Protein AF-A0A7V6TK13-F1 (afdb_monomer_lite)

Secondary structure (DSSP, 8-state):
--------PPPHHHHHHHHHHHHHHHHHHHHHHHHHHHHHHHHHHHHHHHHHHHHHHHHHHTT---EEE-PPTTPBTT---SS--GGGGT-SB----SSTTS-EEEEEETTEEEEEE--

Sequence (119 aa):
MTTLTNQDGFTLTELLVVVAIIGILAALAVPLYSGVQDQAKETAFDAQVRELHQAAQLHLTSGGKDAVWAPTPGEKAGTPTAAHETWMNWLERWPENPLENGEFVVEIEDGNIEVMPGR

Structure (mmCIF, N/CA/C/O backbone):
data_AF-A0A7V6TK13-F1
#
_entry.id   AF-A0A7V6TK13-F1
#
loop_
_atom_site.group_PDB
_atom_site.id
_atom_site.type_symbol
_atom_site.label_atom_id
_atom_site.label_alt_id
_atom_site.label_comp_id
_atom_site.label_asym_id
_atom_site.label_entity_id
_atom_site.label_seq_id
_atom_site.pdbx_PDB_ins_code
_atom_site.Cartn_x
_atom_site.Cartn_y
_atom_site.Cartn_z
_atom_site.occupancy
_atom_site.B_iso_or_equiv
_atom_site.auth_seq_id
_atom_site.auth_comp_id
_atom_site.auth_asym_id
_atom_site.auth_atom_id
_atom_site.pdbx_PDB_model_num
ATOM 1 N N . MET A 1 1 ? -6.353 5.662 68.639 1.00 52.62 1 MET A N 1
ATOM 2 C CA . MET A 1 1 ? -6.479 6.438 67.389 1.00 52.62 1 MET A CA 1
ATOM 3 C C . MET A 1 1 ? -6.969 5.467 66.325 1.00 52.62 1 MET A C 1
ATOM 5 O O . MET A 1 1 ? -6.163 4.715 65.801 1.00 52.62 1 MET A O 1
ATOM 9 N N . THR A 1 2 ? -8.281 5.354 66.122 1.00 50.31 2 THR A N 1
ATOM 10 C CA . THR A 1 2 ? -8.857 4.306 65.262 1.00 50.31 2 THR A CA 1
ATOM 11 C C . THR A 1 2 ? -9.155 4.915 63.900 1.00 50.31 2 THR A C 1
ATOM 13 O O . THR A 1 2 ? -9.998 5.799 63.785 1.00 50.31 2 THR A O 1
ATOM 16 N N . THR A 1 3 ? -8.402 4.506 62.887 1.00 61.69 3 THR A N 1
ATOM 17 C CA . THR A 1 3 ? -8.568 4.946 61.501 1.00 61.69 3 THR A CA 1
ATOM 18 C C . THR A 1 3 ? -9.838 4.317 60.928 1.00 61.69 3 THR A C 1
ATOM 20 O O . THR A 1 3 ? -9.913 3.097 60.800 1.00 61.69 3 THR A O 1
ATOM 23 N N . LEU A 1 4 ? -10.848 5.133 60.619 1.00 66.69 4 LEU A N 1
ATOM 24 C CA . LEU A 1 4 ? -12.051 4.693 59.911 1.00 66.69 4 LEU A CA 1
ATOM 25 C C . LEU A 1 4 ? -11.688 4.466 58.440 1.00 66.69 4 LEU A C 1
ATOM 27 O O . LEU A 1 4 ? -11.602 5.410 57.660 1.00 66.69 4 LEU A O 1
ATOM 31 N N . THR A 1 5 ? -11.419 3.218 58.071 1.00 66.56 5 THR A N 1
ATOM 32 C CA . THR A 1 5 ? -11.206 2.835 56.674 1.00 66.56 5 THR A CA 1
ATOM 33 C C . THR A 1 5 ? -12.572 2.676 56.009 1.00 66.56 5 THR A C 1
ATOM 35 O O . THR A 1 5 ? -13.269 1.692 56.253 1.00 66.56 5 THR A O 1
ATOM 38 N N . ASN A 1 6 ? -12.973 3.664 55.207 1.00 68.81 6 ASN A N 1
ATOM 39 C CA . ASN A 1 6 ? -14.180 3.591 54.389 1.00 68.81 6 ASN A CA 1
ATOM 40 C C . ASN A 1 6 ? -13.928 2.586 53.256 1.00 68.81 6 ASN A C 1
ATOM 42 O O . ASN A 1 6 ? -13.093 2.829 52.387 1.00 68.81 6 ASN A O 1
ATOM 46 N N . GLN A 1 7 ? -14.575 1.425 53.315 1.00 68.81 7 GLN A N 1
ATOM 47 C CA . GLN A 1 7 ? -14.503 0.417 52.260 1.00 68.81 7 GLN A CA 1
ATOM 48 C C . GLN A 1 7 ? -15.766 0.536 51.412 1.00 68.81 7 GLN A C 1
ATOM 50 O O . GLN A 1 7 ? -16.755 -0.150 51.662 1.00 68.81 7 GLN A O 1
ATOM 55 N N . ASP A 1 8 ? -15.734 1.444 50.439 1.00 74.06 8 ASP A N 1
ATOM 56 C CA . ASP A 1 8 ? -16.791 1.573 49.440 1.00 74.06 8 ASP A CA 1
ATOM 57 C C . ASP A 1 8 ? -16.638 0.425 48.427 1.00 74.06 8 ASP A C 1
ATOM 59 O O . ASP A 1 8 ? -15.683 0.369 47.650 1.00 74.06 8 ASP A O 1
ATOM 63 N N . GLY A 1 9 ? -17.542 -0.553 48.502 1.00 75.69 9 GLY A N 1
ATOM 64 C CA . GLY A 1 9 ? -17.604 -1.688 47.582 1.00 75.69 9 GLY A CA 1
ATOM 65 C C . GLY A 1 9 ? -18.432 -1.356 46.340 1.00 75.69 9 GLY A C 1
ATOM 66 O O . GLY A 1 9 ? -19.507 -0.773 46.445 1.00 75.69 9 GLY A O 1
ATOM 67 N N . PHE A 1 10 ? -17.940 -1.760 45.168 1.00 79.75 10 PHE A N 1
ATOM 68 C CA . PHE A 1 10 ? -18.626 -1.596 43.883 1.00 79.75 10 PHE A CA 1
ATOM 69 C C . PHE A 1 10 ? -19.958 -2.367 43.864 1.00 79.75 10 PHE A C 1
ATOM 71 O O . PHE A 1 10 ? -20.001 -3.530 44.280 1.00 79.75 10 PHE A O 1
ATOM 78 N N . THR A 1 11 ? -21.044 -1.766 43.367 1.00 90.38 11 THR A N 1
ATOM 79 C CA . THR A 1 11 ? -22.332 -2.471 43.266 1.00 90.38 11 THR A CA 1
ATOM 80 C C . THR A 1 11 ? -22.388 -3.363 42.021 1.00 90.38 11 THR A C 1
ATOM 82 O O . THR A 1 11 ? -21.831 -3.044 40.969 1.00 90.38 11 THR A O 1
ATOM 85 N N . LEU A 1 12 ? -23.105 -4.491 42.104 1.00 90.00 12 LEU A N 1
ATOM 86 C CA . LEU A 1 12 ? -23.343 -5.363 40.941 1.00 90.00 12 LEU A CA 1
ATOM 87 C C . LEU A 1 12 ? -24.084 -4.628 39.814 1.00 90.00 12 LEU A C 1
ATOM 89 O O . LEU A 1 12 ? -23.841 -4.881 38.637 1.00 90.00 12 LEU A O 1
ATOM 93 N N . THR A 1 13 ? -24.970 -3.701 40.175 1.00 91.94 13 THR A N 1
ATOM 94 C CA . THR A 1 13 ? -25.716 -2.855 39.239 1.00 91.94 13 THR A CA 1
ATOM 95 C C . THR A 1 13 ? -24.821 -1.888 38.473 1.00 91.94 13 THR A C 1
ATOM 97 O O . THR A 1 13 ? -25.035 -1.702 37.277 1.00 91.94 13 THR A O 1
ATOM 100 N N . GLU A 1 14 ? -23.795 -1.320 39.111 1.00 90.25 14 GLU A N 1
ATOM 101 C CA . GLU A 1 14 ? -22.804 -0.492 38.412 1.00 90.25 14 GLU A CA 1
ATOM 102 C C . GLU A 1 14 ? -22.012 -1.310 37.405 1.00 90.25 14 GLU A C 1
ATOM 104 O O . GLU A 1 14 ? -21.848 -0.890 36.262 1.00 90.25 14 GLU A O 1
ATOM 109 N N . LEU A 1 15 ? -21.587 -2.514 37.786 1.00 91.44 15 LEU A N 1
ATOM 110 C CA . LEU A 1 15 ? -20.844 -3.377 36.875 1.00 91.44 15 LEU A CA 1
ATOM 111 C C . LEU A 1 15 ? -21.723 -3.832 35.694 1.00 91.44 15 LEU A C 1
ATOM 113 O O . LEU A 1 15 ? -21.258 -3.843 34.555 1.00 91.44 15 LEU A O 1
ATOM 117 N N . LEU A 1 16 ? -23.010 -4.109 35.935 1.00 93.12 16 LEU A N 1
ATOM 118 C CA . LEU A 1 16 ? -23.980 -4.490 34.903 1.00 93.12 16 LEU A CA 1
ATOM 119 C C . LEU A 1 16 ? -24.218 -3.374 33.876 1.00 93.12 16 LEU A C 1
ATOM 121 O O . LEU A 1 16 ? -24.212 -3.635 32.673 1.00 93.12 16 LEU A O 1
ATOM 125 N N . VAL A 1 17 ? -24.398 -2.130 34.328 1.00 94.19 17 VAL A N 1
ATOM 126 C CA . VAL A 1 17 ? -24.563 -0.979 33.425 1.00 94.19 17 VAL A CA 1
ATOM 127 C C . VAL A 1 17 ? -23.305 -0.754 32.587 1.00 94.19 17 VAL A C 1
ATOM 129 O O . VAL A 1 17 ? -23.410 -0.506 31.387 1.00 94.19 17 VAL A O 1
ATOM 132 N N . VAL A 1 18 ? -22.116 -0.896 33.177 1.00 94.81 18 VAL A N 1
ATOM 133 C CA . VAL A 1 18 ? -20.848 -0.710 32.459 1.00 94.81 18 VAL A CA 1
ATOM 134 C C . VAL A 1 18 ? -20.689 -1.731 31.332 1.00 94.81 18 VAL A C 1
ATOM 136 O O . VAL A 1 18 ? -20.416 -1.340 30.197 1.00 94.81 18 VAL A O 1
ATOM 139 N N . VAL A 1 19 ? -20.911 -3.024 31.594 1.00 94.81 19 VAL A N 1
ATOM 140 C CA . VAL A 1 19 ? -20.788 -4.049 30.539 1.00 94.81 19 VAL A CA 1
ATOM 141 C C . VAL A 1 19 ? -21.876 -3.915 29.474 1.00 94.81 19 VAL A C 1
ATOM 143 O O . VAL A 1 19 ? -21.605 -4.175 28.303 1.00 94.81 19 VAL A O 1
ATOM 146 N N . ALA A 1 20 ? -23.074 -3.446 29.842 1.00 95.31 20 ALA A N 1
ATOM 147 C CA . ALA A 1 20 ? -24.132 -3.145 28.882 1.00 95.31 20 ALA A CA 1
ATOM 148 C C . ALA A 1 20 ? -23.729 -2.000 27.934 1.00 95.31 20 ALA A C 1
ATOM 150 O O . ALA A 1 20 ? -23.885 -2.128 26.720 1.00 95.31 20 ALA A O 1
ATOM 151 N N . ILE A 1 21 ? -23.150 -0.914 28.460 1.00 96.00 21 ILE A N 1
ATOM 152 C CA . ILE A 1 21 ? -22.663 0.212 27.645 1.00 96.00 21 ILE A CA 1
ATOM 153 C C . ILE A 1 21 ? -21.488 -0.225 26.757 1.00 96.00 21 ILE A C 1
ATOM 155 O O . ILE A 1 21 ? -21.498 0.062 25.561 1.00 96.00 21 ILE A O 1
ATOM 159 N N . ILE A 1 22 ? -20.507 -0.961 27.297 1.00 95.25 22 ILE A N 1
ATOM 160 C CA . ILE A 1 22 ? -19.369 -1.484 26.517 1.00 95.25 22 ILE A CA 1
ATOM 161 C C . ILE A 1 22 ? -19.860 -2.403 25.390 1.00 95.25 22 ILE A C 1
ATOM 163 O O . ILE A 1 22 ? -19.361 -2.303 24.272 1.00 95.25 22 ILE A O 1
ATOM 167 N N . GLY A 1 23 ? -20.866 -3.248 25.644 1.00 94.69 23 GLY A N 1
ATOM 168 C CA . GLY A 1 23 ? -21.466 -4.116 24.628 1.00 94.69 23 GLY A CA 1
ATOM 169 C C . GLY A 1 23 ? -22.087 -3.341 23.461 1.00 94.69 23 GLY A C 1
ATOM 170 O O . GLY A 1 23 ? -21.864 -3.697 22.304 1.00 94.69 23 GLY A O 1
ATOM 171 N N . ILE A 1 24 ? -22.804 -2.247 23.744 1.00 94.38 24 ILE A N 1
ATOM 172 C CA . ILE A 1 24 ? -23.391 -1.376 22.709 1.00 94.38 24 ILE A CA 1
ATOM 173 C C . ILE A 1 24 ? -22.292 -0.675 21.901 1.00 94.38 24 ILE A C 1
ATOM 175 O O . ILE A 1 24 ? -22.348 -0.659 20.671 1.00 94.38 24 ILE A O 1
ATOM 179 N N . LEU A 1 25 ? -21.275 -0.124 22.572 1.00 94.19 25 LEU A N 1
ATOM 180 C CA . LEU A 1 25 ? -20.155 0.542 21.900 1.00 94.19 25 LEU A CA 1
ATOM 181 C C . LEU A 1 25 ? -19.370 -0.431 21.010 1.00 94.19 25 LEU A C 1
ATOM 183 O O . LEU A 1 25 ? -19.059 -0.098 19.868 1.00 94.19 25 LEU A O 1
ATOM 187 N N . ALA A 1 26 ? -19.101 -1.645 21.496 1.00 90.31 26 ALA A N 1
ATOM 188 C CA . ALA A 1 26 ? -18.404 -2.676 20.734 1.00 90.31 26 ALA A CA 1
ATOM 189 C C . ALA A 1 26 ? -19.185 -3.096 19.478 1.00 90.31 26 ALA A C 1
ATOM 191 O O . ALA A 1 26 ? -18.588 -3.249 18.414 1.00 90.31 26 ALA A O 1
ATOM 192 N N . ALA A 1 27 ? -20.514 -3.220 19.571 1.00 89.50 27 ALA A N 1
ATOM 193 C CA . ALA A 1 27 ? -21.362 -3.589 18.436 1.00 89.50 27 ALA A CA 1
AT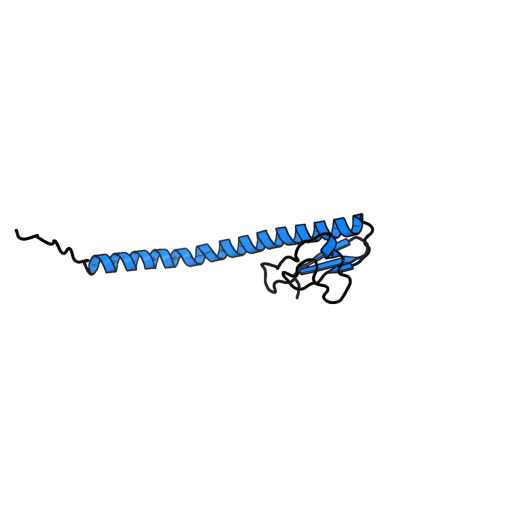OM 194 C C . ALA A 1 27 ? -21.327 -2.556 17.291 1.00 89.50 27 ALA A C 1
ATOM 196 O O . ALA A 1 27 ? -21.380 -2.936 16.124 1.00 89.50 27 ALA A O 1
ATOM 197 N N . LEU A 1 28 ? -21.207 -1.262 17.608 1.00 87.62 28 LEU A N 1
ATOM 198 C CA . LEU A 1 28 ? -21.120 -0.189 16.608 1.00 87.62 28 LEU A CA 1
ATOM 199 C C . LEU A 1 28 ? -19.694 0.033 16.081 1.00 87.62 28 LEU A C 1
ATOM 201 O O . LEU A 1 28 ? -19.521 0.464 14.942 1.00 87.62 28 LEU A O 1
ATOM 205 N N . ALA A 1 29 ? -18.673 -0.257 16.888 1.00 82.19 29 ALA A N 1
ATOM 206 C CA . ALA A 1 29 ? -17.277 -0.007 16.534 1.00 82.19 29 ALA A CA 1
ATOM 207 C C . ALA A 1 29 ? -16.759 -0.919 15.407 1.00 82.19 29 ALA A C 1
ATOM 209 O O . ALA A 1 29 ? -16.003 -0.464 14.551 1.00 82.19 29 ALA A O 1
ATOM 210 N N . VAL A 1 30 ? -17.175 -2.191 15.382 1.00 79.06 30 VAL A N 1
ATOM 211 C CA . VAL A 1 30 ? -16.701 -3.188 14.401 1.00 79.06 30 VAL A CA 1
ATOM 212 C C . VAL A 1 30 ? -16.990 -2.797 12.939 1.00 79.06 30 VAL A C 1
ATOM 214 O O . VAL A 1 30 ? -16.038 -2.745 12.158 1.00 79.06 30 VAL A O 1
ATOM 217 N N . PRO A 1 31 ? -18.238 -2.486 12.524 1.00 77.69 31 PRO A N 1
ATOM 218 C CA . PRO A 1 31 ? -18.519 -2.155 11.124 1.00 77.69 31 PRO A CA 1
ATOM 219 C C . PRO A 1 31 ? -17.827 -0.864 10.665 1.00 77.69 31 PRO A C 1
ATOM 221 O O . PRO A 1 31 ? -17.386 -0.788 9.520 1.00 77.69 31 PRO A O 1
ATOM 224 N N . LEU A 1 32 ? -17.659 0.119 11.557 1.00 78.19 32 LEU A N 1
ATOM 225 C CA . LEU A 1 32 ? -16.980 1.379 11.243 1.00 78.19 32 LEU A CA 1
ATOM 226 C C . LEU A 1 32 ? -15.504 1.174 10.867 1.00 78.19 32 LEU A C 1
ATOM 228 O O . LEU A 1 32 ? -14.981 1.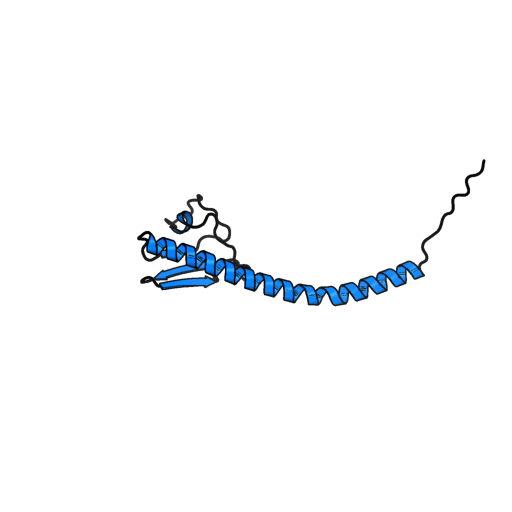885 10.013 1.00 78.19 32 LEU A O 1
ATOM 232 N N . TYR A 1 33 ? -14.832 0.206 11.491 1.00 78.88 33 TYR A N 1
ATOM 233 C CA . TYR A 1 33 ? -13.402 -0.017 11.283 1.00 78.88 33 TYR A CA 1
ATOM 234 C C . TYR A 1 33 ? -13.095 -0.669 9.927 1.00 78.88 33 TYR A C 1
ATOM 236 O O . TYR A 1 33 ? -12.087 -0.339 9.309 1.00 78.88 33 TYR A O 1
ATOM 244 N N . SER A 1 34 ? -13.982 -1.545 9.439 1.00 80.12 34 SER A N 1
ATOM 245 C CA . SER A 1 34 ? -13.786 -2.278 8.177 1.00 80.12 34 SER A CA 1
ATOM 246 C C . SER A 1 34 ? -13.672 -1.358 6.952 1.00 80.12 34 SER A C 1
ATOM 248 O O . SER A 1 34 ? -12.652 -1.371 6.272 1.00 80.12 34 SER A O 1
ATOM 250 N N . GLY A 1 35 ? -14.643 -0.465 6.733 1.00 82.56 35 GLY A N 1
ATOM 251 C CA . GLY A 1 35 ? -14.633 0.421 5.561 1.00 82.56 35 GLY A CA 1
ATOM 252 C C . GLY A 1 35 ? -13.477 1.428 5.544 1.00 82.56 35 GLY A C 1
ATOM 253 O O . GLY A 1 35 ? -12.971 1.775 4.481 1.00 82.56 35 GLY A O 1
ATOM 254 N N . VAL A 1 36 ? -13.013 1.879 6.716 1.00 86.56 36 VAL A N 1
ATOM 255 C CA . VAL A 1 36 ? -11.848 2.779 6.810 1.00 86.56 36 VAL A CA 1
ATOM 256 C C . VAL A 1 36 ? -10.558 2.045 6.449 1.00 86.56 36 VAL A C 1
ATOM 258 O O . VAL A 1 36 ? -9.695 2.619 5.786 1.00 86.56 36 VAL A O 1
ATOM 261 N N . GLN A 1 37 ? -10.421 0.783 6.864 1.00 87.12 37 GLN A N 1
ATOM 262 C CA . GLN A 1 37 ? -9.270 -0.037 6.495 1.00 87.12 37 GLN A CA 1
ATOM 263 C C . GLN A 1 37 ? -9.223 -0.299 4.992 1.00 87.12 37 GLN A C 1
ATOM 265 O O . GLN A 1 37 ? -8.158 -0.155 4.398 1.00 87.12 37 GLN A O 1
ATOM 270 N N . ASP A 1 38 ? -10.356 -0.635 4.380 1.00 88.25 38 ASP A N 1
ATOM 271 C CA . ASP A 1 38 ? -10.417 -0.908 2.942 1.00 88.25 38 ASP A CA 1
ATOM 272 C C . ASP A 1 38 ? -10.075 0.344 2.126 1.00 88.25 38 ASP A C 1
ATOM 274 O O . ASP A 1 38 ? -9.203 0.298 1.259 1.00 88.25 38 ASP A O 1
ATOM 278 N N . GLN A 1 39 ? -10.625 1.506 2.497 1.00 89.88 39 GLN A N 1
ATOM 279 C CA . GLN A 1 39 ? -10.279 2.768 1.838 1.00 89.88 39 GLN A CA 1
ATOM 280 C C . GLN A 1 39 ? -8.794 3.129 1.996 1.00 89.88 39 GLN A C 1
ATOM 282 O O . GLN A 1 39 ? -8.177 3.671 1.072 1.00 89.88 39 GLN A O 1
ATOM 287 N N . ALA A 1 40 ? -8.210 2.853 3.166 1.00 90.69 40 ALA A N 1
ATOM 288 C CA . ALA A 1 40 ? -6.792 3.082 3.413 1.00 90.69 40 ALA A CA 1
ATOM 289 C C . ALA A 1 40 ? -5.910 2.162 2.556 1.00 90.69 40 ALA A C 1
ATOM 291 O O . ALA A 1 40 ? -4.894 2.625 2.038 1.00 90.69 40 ALA A O 1
ATOM 292 N N . LYS A 1 41 ? -6.310 0.897 2.361 1.00 90.62 41 LYS A N 1
ATOM 293 C CA . LYS A 1 41 ? -5.620 -0.044 1.468 1.00 90.62 41 LYS A CA 1
ATOM 294 C C . LYS A 1 41 ? -5.674 0.418 0.016 1.00 90.62 41 LYS A C 1
ATOM 296 O O . LYS A 1 41 ? -4.628 0.477 -0.614 1.00 90.62 41 LYS A O 1
ATOM 301 N N . GLU A 1 42 ? -6.840 0.817 -0.489 1.00 90.94 42 GLU A N 1
ATOM 302 C CA . GLU A 1 42 ? -6.974 1.356 -1.854 1.00 90.94 42 GLU A CA 1
ATOM 303 C C . GLU A 1 42 ? -6.114 2.610 -2.059 1.00 90.94 42 GLU A C 1
ATOM 305 O O . GLU A 1 42 ? -5.378 2.723 -3.034 1.00 90.94 42 GLU A O 1
ATOM 310 N N . THR A 1 43 ? -6.137 3.533 -1.094 1.00 93.12 43 THR A N 1
ATOM 311 C CA . THR A 1 43 ? -5.325 4.759 -1.165 1.00 93.12 43 THR A CA 1
ATOM 312 C C . THR A 1 43 ? -3.828 4.440 -1.172 1.00 93.12 43 THR A C 1
ATOM 314 O O . THR A 1 43 ? -3.058 5.061 -1.906 1.00 93.12 43 THR A O 1
ATOM 317 N N . ALA A 1 44 ? -3.399 3.476 -0.353 1.00 92.62 44 ALA A N 1
ATOM 318 C CA . ALA A 1 44 ? -2.013 3.026 -0.315 1.00 92.62 44 ALA A CA 1
ATOM 319 C C . ALA A 1 44 ? -1.612 2.308 -1.613 1.00 92.62 44 ALA A C 1
ATOM 321 O O . ALA A 1 44 ? -0.512 2.545 -2.109 1.00 92.62 44 ALA A O 1
ATOM 322 N N . PHE A 1 45 ? -2.504 1.499 -2.189 1.00 91.69 45 PHE A N 1
ATOM 323 C CA . PHE A 1 45 ? -2.292 0.831 -3.471 1.00 91.69 45 PHE A CA 1
ATOM 324 C C . PHE A 1 45 ? -2.049 1.852 -4.584 1.00 91.69 45 PHE A C 1
ATOM 326 O O . PHE A 1 45 ? -1.020 1.808 -5.254 1.00 91.69 45 PHE A O 1
ATOM 333 N N . ASP A 1 46 ? -2.937 2.838 -4.715 1.00 91.88 46 ASP A N 1
ATOM 334 C CA . ASP A 1 46 ? -2.819 3.894 -5.721 1.00 91.88 46 ASP A CA 1
ATOM 335 C C . ASP A 1 46 ? -1.531 4.710 -5.567 1.00 91.88 46 ASP A C 1
ATOM 337 O O . ASP A 1 46 ? -0.936 5.141 -6.559 1.00 91.88 46 ASP A O 1
ATOM 341 N N . ALA A 1 47 ? -1.095 4.956 -4.330 1.00 93.75 47 ALA A N 1
ATOM 342 C CA . ALA A 1 47 ? 0.153 5.659 -4.061 1.00 93.75 47 ALA A CA 1
ATOM 343 C C . ALA A 1 47 ? 1.370 4.842 -4.520 1.00 93.75 47 ALA A C 1
ATOM 345 O O . ALA A 1 47 ? 2.244 5.381 -5.199 1.00 93.75 47 ALA A O 1
ATOM 346 N N . GLN A 1 48 ? 1.395 3.544 -4.210 1.00 93.12 48 GLN A N 1
ATOM 347 C CA . GLN A 1 48 ? 2.483 2.640 -4.589 1.00 93.12 48 GLN A CA 1
ATOM 348 C C . GLN A 1 48 ? 2.543 2.413 -6.105 1.00 93.12 48 GLN A C 1
ATOM 350 O O . GLN A 1 48 ? 3.626 2.443 -6.683 1.00 93.12 48 GLN A O 1
ATOM 355 N N . VAL A 1 49 ? 1.398 2.279 -6.783 1.00 92.25 49 VAL A N 1
ATOM 356 C CA . VAL A 1 49 ? 1.345 2.185 -8.253 1.00 92.25 49 VAL A 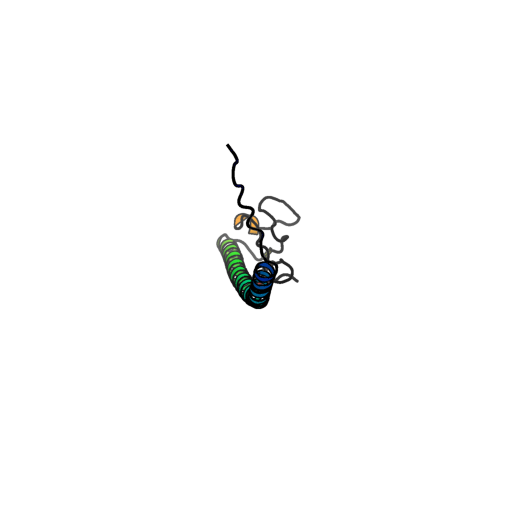CA 1
ATOM 357 C C . VAL A 1 49 ? 1.976 3.417 -8.904 1.00 92.25 49 VAL A C 1
ATOM 359 O O . VAL A 1 49 ? 2.761 3.298 -9.845 1.00 92.25 49 VAL A O 1
ATOM 362 N N . ARG A 1 50 ? 1.679 4.618 -8.389 1.00 93.31 50 ARG A N 1
ATOM 363 C CA . ARG A 1 50 ? 2.278 5.868 -8.888 1.00 93.31 50 ARG A CA 1
ATOM 364 C C . ARG A 1 50 ? 3.780 5.926 -8.633 1.00 93.31 50 ARG A C 1
ATOM 366 O O . ARG A 1 50 ? 4.505 6.408 -9.498 1.00 93.31 50 ARG A O 1
ATOM 373 N N . GLU A 1 51 ? 4.239 5.457 -7.477 1.00 93.44 51 GLU A N 1
ATOM 374 C CA . GLU A 1 51 ? 5.663 5.374 -7.137 1.00 93.44 51 GLU A CA 1
ATOM 375 C C . GLU A 1 51 ? 6.412 4.441 -8.101 1.00 93.44 51 GLU A C 1
ATOM 377 O O . GLU A 1 51 ? 7.405 4.846 -8.709 1.00 93.44 51 GLU A O 1
ATOM 382 N N . LEU A 1 52 ? 5.880 3.237 -8.332 1.00 92.00 52 LEU A N 1
ATOM 383 C CA . LEU A 1 52 ? 6.433 2.267 -9.281 1.00 92.00 52 LEU A CA 1
ATOM 384 C C . LEU A 1 52 ? 6.471 2.821 -10.709 1.00 92.00 52 LEU A C 1
ATOM 386 O O . LEU A 1 52 ? 7.490 2.716 -11.393 1.00 92.00 52 LEU A O 1
ATOM 390 N N . HIS A 1 53 ? 5.397 3.480 -11.146 1.00 92.62 53 HIS A N 1
ATOM 391 C CA . HIS A 1 53 ? 5.349 4.114 -12.460 1.00 92.62 53 HIS A CA 1
ATOM 392 C C . HIS A 1 53 ? 6.390 5.239 -12.594 1.00 92.62 53 HIS A C 1
ATOM 394 O O . HIS A 1 53 ? 7.011 5.396 -13.644 1.00 92.62 53 HIS A O 1
ATOM 400 N N . GLN A 1 54 ? 6.612 6.042 -11.549 1.00 93.50 54 GLN A N 1
ATOM 401 C CA . GLN A 1 54 ? 7.649 7.080 -11.562 1.00 93.50 54 GLN A CA 1
ATOM 402 C C . GLN A 1 54 ? 9.055 6.479 -11.655 1.00 93.50 54 GLN A C 1
ATOM 404 O O . GLN A 1 54 ? 9.875 6.975 -12.430 1.00 93.50 54 GLN A O 1
ATOM 409 N N . ALA A 1 55 ? 9.322 5.394 -10.925 1.00 91.62 55 ALA A N 1
ATOM 410 C CA . ALA A 1 55 ? 10.588 4.672 -11.012 1.00 91.62 55 ALA A CA 1
ATOM 411 C C . ALA A 1 55 ? 10.819 4.089 -12.419 1.00 91.62 55 ALA A C 1
ATOM 413 O O . ALA A 1 55 ? 11.904 4.244 -12.983 1.00 91.62 55 ALA A O 1
ATOM 414 N N . ALA A 1 56 ? 9.789 3.497 -13.029 1.00 90.44 56 ALA A N 1
ATOM 415 C CA . ALA A 1 56 ? 9.823 2.993 -14.405 1.00 90.44 56 ALA A CA 1
ATOM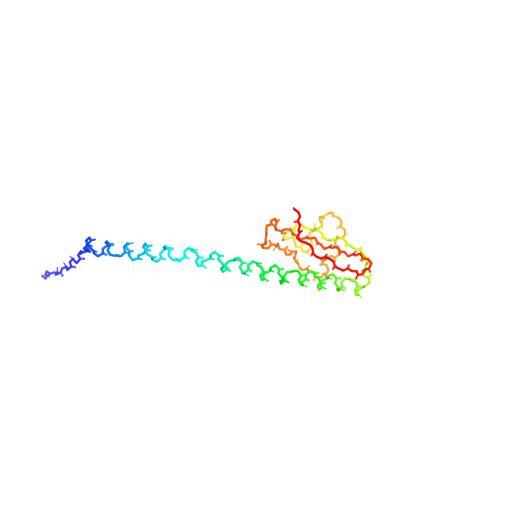 416 C C . ALA A 1 56 ? 10.065 4.104 -15.438 1.00 90.44 56 ALA A C 1
ATOM 418 O O . ALA A 1 56 ? 10.901 3.963 -16.333 1.00 90.44 56 ALA A O 1
ATOM 419 N N . GLN A 1 57 ? 9.415 5.256 -15.271 1.00 91.56 57 GLN A N 1
ATOM 420 C CA . GLN A 1 57 ? 9.618 6.418 -16.136 1.00 91.56 57 GLN A CA 1
ATOM 421 C C . GLN A 1 57 ? 11.057 6.939 -16.060 1.00 91.56 57 GLN A C 1
ATOM 423 O O . GLN A 1 57 ? 11.655 7.323 -17.072 1.00 91.56 57 GLN A O 1
ATOM 428 N N . LEU A 1 58 ? 11.623 6.964 -14.856 1.00 90.88 58 LEU A N 1
ATOM 429 C CA . LEU A 1 58 ? 12.989 7.409 -14.633 1.00 90.88 58 LEU A CA 1
ATOM 430 C C . LEU A 1 58 ? 14.005 6.423 -15.230 1.00 90.88 58 LEU A C 1
ATOM 432 O O . LEU A 1 58 ? 14.969 6.857 -15.864 1.00 90.88 58 LEU A O 1
ATOM 436 N N . HIS A 1 59 ? 13.733 5.117 -15.143 1.00 88.88 59 HIS A N 1
ATOM 437 C CA . HIS A 1 59 ? 14.501 4.080 -15.837 1.00 88.88 59 HIS A CA 1
ATOM 438 C C . HIS A 1 59 ? 14.539 4.320 -17.351 1.00 88.88 59 HIS A C 1
ATOM 440 O O . HIS A 1 59 ? 15.633 4.436 -17.906 1.00 88.88 59 HIS A O 1
ATOM 446 N N . LEU A 1 60 ? 13.391 4.509 -18.007 1.00 88.94 60 LEU A N 1
ATOM 447 C CA . LEU A 1 60 ? 13.338 4.813 -19.445 1.00 88.94 60 LEU A CA 1
ATOM 448 C C . LEU A 1 60 ? 14.098 6.101 -19.798 1.00 88.94 60 LEU A C 1
ATOM 450 O O . LEU A 1 60 ? 14.887 6.136 -20.743 1.00 88.94 60 LEU A O 1
ATOM 454 N N . THR A 1 61 ? 13.926 7.156 -18.997 1.00 90.38 61 THR A N 1
ATOM 455 C CA . THR A 1 61 ? 14.584 8.456 -19.223 1.00 90.38 61 THR A CA 1
ATOM 456 C C . THR A 1 61 ? 16.107 8.368 -19.093 1.00 90.38 61 THR A C 1
ATOM 458 O O . THR A 1 61 ? 16.836 9.083 -19.779 1.00 90.38 61 THR A O 1
ATOM 461 N N . SER A 1 62 ? 16.609 7.471 -18.242 1.00 88.44 62 SER A N 1
ATOM 462 C CA . SER A 1 62 ? 18.045 7.237 -18.052 1.00 88.44 62 SER A CA 1
ATOM 463 C C . SER A 1 62 ? 18.714 6.435 -19.182 1.00 88.44 62 SER A C 1
ATOM 465 O O . SER A 1 62 ? 19.923 6.205 -19.136 1.00 88.44 62 SER A O 1
ATOM 467 N N . GLY A 1 63 ? 17.952 6.021 -20.201 1.00 84.62 63 GLY A N 1
ATOM 468 C CA . GLY A 1 63 ? 18.413 5.138 -21.277 1.00 84.62 63 GLY A CA 1
ATOM 469 C C . GLY A 1 63 ? 18.176 3.652 -20.995 1.00 84.62 63 GLY A C 1
ATOM 470 O O . GLY A 1 63 ? 18.720 2.797 -21.696 1.00 84.62 63 GLY A O 1
ATOM 471 N N . GLY A 1 64 ? 17.379 3.341 -19.971 1.00 82.19 64 GLY A N 1
ATOM 472 C CA . GLY A 1 64 ? 16.842 2.011 -19.740 1.00 82.19 64 GLY A CA 1
ATOM 473 C C . GLY A 1 64 ? 15.968 1.558 -20.908 1.00 82.19 64 GLY A C 1
ATOM 474 O O . GLY A 1 64 ? 15.260 2.348 -21.524 1.00 82.19 64 GLY A O 1
ATOM 475 N N . LYS A 1 65 ? 16.046 0.268 -21.213 1.00 83.12 65 LYS A N 1
ATOM 476 C CA . LYS A 1 65 ? 15.204 -0.425 -22.194 1.00 83.12 65 LYS A CA 1
ATOM 477 C C . LYS A 1 65 ? 14.129 -1.236 -21.476 1.00 83.12 65 LYS A C 1
ATOM 479 O O . LYS A 1 65 ? 14.170 -1.330 -20.245 1.00 83.12 65 LYS A O 1
ATOM 484 N N . ASP A 1 66 ? 13.246 -1.835 -22.261 1.00 85.25 66 ASP A N 1
ATOM 485 C CA . ASP A 1 66 ? 12.196 -2.752 -21.824 1.00 85.25 66 ASP A CA 1
ATOM 486 C C . ASP A 1 66 ? 12.682 -3.721 -20.746 1.00 85.25 66 ASP A C 1
ATOM 488 O O . ASP A 1 66 ? 13.791 -4.275 -20.808 1.00 85.25 66 ASP A O 1
ATOM 492 N N . ALA A 1 67 ? 11.858 -3.861 -19.716 1.00 86.00 67 ALA A N 1
ATOM 493 C CA . ALA A 1 67 ? 12.177 -4.587 -18.504 1.00 86.00 67 ALA A CA 1
ATOM 494 C C . ALA A 1 67 ? 10.893 -5.076 -17.838 1.00 86.00 67 ALA A C 1
ATOM 496 O O . ALA A 1 67 ? 9.861 -4.413 -17.887 1.00 86.00 67 ALA A O 1
ATOM 497 N N . VAL A 1 68 ? 10.999 -6.217 -17.165 1.00 86.56 68 VAL A N 1
ATOM 498 C CA . VAL A 1 68 ? 9.965 -6.726 -16.268 1.00 86.56 68 VAL A CA 1
ATOM 499 C C . VAL A 1 68 ? 10.557 -6.735 -14.868 1.00 86.56 68 VAL A C 1
ATOM 501 O O . VAL A 1 68 ? 11.632 -7.302 -14.654 1.00 86.56 68 VAL A O 1
ATOM 504 N N . TRP A 1 69 ? 9.889 -6.075 -13.928 1.00 87.31 69 TRP A N 1
ATOM 505 C CA . TRP A 1 69 ? 10.260 -6.051 -12.518 1.00 87.31 69 TRP A CA 1
ATOM 506 C C . TRP A 1 69 ? 9.189 -6.779 -11.714 1.00 87.31 69 TRP A C 1
ATOM 508 O O . TRP A 1 69 ? 8.034 -6.356 -11.688 1.00 87.31 69 TRP A O 1
ATOM 518 N N . ALA A 1 70 ? 9.582 -7.875 -11.070 1.00 85.69 70 ALA A N 1
ATOM 519 C CA . ALA A 1 70 ? 8.720 -8.666 -10.197 1.00 85.69 70 ALA A CA 1
ATOM 520 C C . ALA A 1 70 ? 9.521 -9.251 -9.012 1.00 85.69 70 ALA A C 1
ATOM 522 O O . ALA A 1 70 ? 9.554 -10.474 -8.845 1.00 85.69 70 ALA A O 1
ATOM 523 N N . PRO A 1 71 ? 10.218 -8.410 -8.221 1.00 84.12 71 PRO A N 1
ATOM 524 C CA . PRO A 1 71 ? 10.907 -8.866 -7.019 1.00 84.12 71 PRO A CA 1
ATOM 525 C C . PRO A 1 71 ? 9.920 -9.292 -5.932 1.00 84.12 71 PRO A C 1
ATOM 527 O O . PRO A 1 71 ? 8.710 -9.050 -5.997 1.00 84.12 71 PRO A O 1
ATOM 530 N N . THR A 1 72 ? 10.467 -9.865 -4.864 1.00 83.69 72 THR A N 1
ATOM 531 C CA . THR A 1 72 ? 9.664 -10.249 -3.702 1.00 83.69 72 THR A CA 1
ATOM 532 C C . THR A 1 72 ? 9.116 -8.996 -2.996 1.00 83.69 72 THR A C 1
ATOM 534 O O . THR A 1 72 ? 9.854 -8.019 -2.818 1.00 83.69 72 THR A O 1
ATOM 537 N N . PRO A 1 73 ? 7.858 -8.996 -2.516 1.00 85.81 73 PRO A N 1
ATOM 538 C CA . PRO A 1 73 ? 7.328 -7.908 -1.698 1.00 85.81 73 PRO A CA 1
ATOM 539 C C . PRO A 1 73 ? 8.242 -7.564 -0.520 1.00 85.81 73 PRO A C 1
ATOM 541 O O . PRO A 1 73 ? 8.661 -8.431 0.248 1.00 85.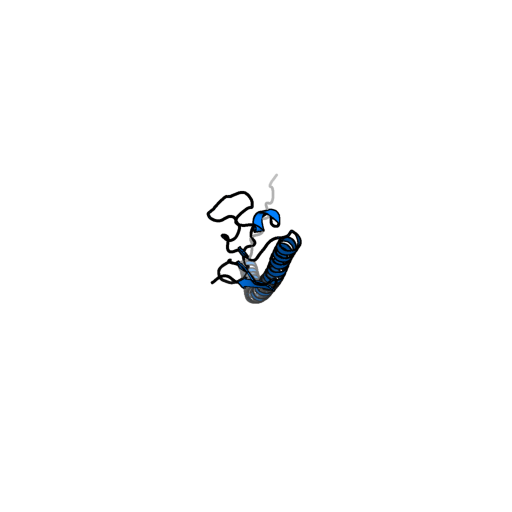81 73 PRO A O 1
ATOM 544 N N . GLY A 1 74 ? 8.571 -6.280 -0.374 1.00 84.19 74 GLY A N 1
ATOM 545 C CA . GLY A 1 74 ? 9.440 -5.800 0.699 1.00 84.19 74 GLY A CA 1
ATOM 546 C C . GLY A 1 74 ? 10.939 -6.050 0.503 1.00 84.19 74 GLY A C 1
ATOM 547 O O . GLY A 1 74 ? 11.715 -5.724 1.409 1.00 84.19 74 GLY A O 1
ATOM 548 N N . GLU A 1 75 ? 11.362 -6.576 -0.647 1.00 84.44 75 GLU A N 1
ATOM 549 C CA . GLU A 1 75 ? 12.774 -6.745 -0.989 1.00 84.44 75 GLU A CA 1
ATOM 550 C C . GLU A 1 75 ? 13.512 -5.399 -1.000 1.00 84.44 75 GLU A C 1
ATOM 552 O O . GLU A 1 75 ? 12.986 -4.379 -1.446 1.00 84.44 75 GLU A O 1
ATOM 557 N N . LYS A 1 76 ? 14.732 -5.369 -0.455 1.00 83.75 76 LYS A N 1
ATOM 558 C CA . LYS A 1 76 ? 15.533 -4.143 -0.335 1.00 83.75 76 LYS A CA 1
ATOM 559 C C . LYS A 1 76 ? 16.536 -4.040 -1.474 1.00 83.75 76 LYS A C 1
ATOM 561 O O . LYS A 1 76 ? 17.156 -5.029 -1.853 1.00 83.75 76 LYS A O 1
ATOM 566 N N . ALA A 1 77 ? 16.800 -2.820 -1.926 1.00 78.19 77 ALA A N 1
ATOM 567 C CA . ALA A 1 77 ? 17.922 -2.562 -2.810 1.00 78.19 77 ALA A CA 1
ATOM 568 C C . ALA A 1 77 ? 19.239 -3.007 -2.140 1.00 78.19 77 ALA A C 1
ATOM 570 O O . ALA A 1 77 ? 19.563 -2.627 -1.015 1.00 78.19 77 ALA A O 1
ATOM 571 N N . GLY A 1 78 ? 19.995 -3.847 -2.841 1.00 69.69 78 GLY A N 1
ATOM 572 C CA . GLY A 1 78 ? 21.295 -4.381 -2.441 1.00 69.69 78 GLY A CA 1
ATOM 573 C C . GLY A 1 78 ? 21.334 -5.891 -2.188 1.00 69.69 78 GLY A C 1
ATOM 574 O O . GLY A 1 78 ? 22.431 -6.413 -1.991 1.00 69.69 78 GLY A O 1
ATOM 575 N N . THR A 1 79 ? 20.202 -6.607 -2.210 1.00 60.62 79 THR A N 1
ATOM 576 C CA . THR A 1 79 ? 20.168 -8.082 -2.181 1.00 60.62 79 THR A CA 1
ATOM 577 C C . THR A 1 79 ? 20.184 -8.633 -3.611 1.00 60.62 79 THR A C 1
ATOM 579 O O . THR A 1 79 ? 19.216 -8.443 -4.335 1.00 60.62 79 THR A O 1
ATOM 582 N N . PRO A 1 80 ? 21.272 -9.270 -4.086 1.00 53.84 80 PRO A N 1
ATOM 583 C CA . PRO A 1 80 ? 21.321 -9.799 -5.441 1.00 53.84 80 PRO A CA 1
ATOM 584 C C . PRO A 1 80 ? 20.633 -11.165 -5.478 1.00 53.84 80 PRO A C 1
ATOM 586 O O . PRO A 1 80 ? 21.271 -12.202 -5.285 1.00 53.84 80 PRO A O 1
ATOM 589 N N . THR A 1 81 ? 19.330 -11.163 -5.728 1.00 56.97 81 THR A N 1
ATOM 590 C CA . THR A 1 81 ? 18.522 -12.371 -5.900 1.00 56.97 81 THR A CA 1
ATOM 591 C C . THR A 1 81 ? 18.129 -12.463 -7.372 1.00 56.97 81 THR A C 1
ATOM 593 O O . THR A 1 81 ? 17.231 -11.782 -7.817 1.00 56.97 81 THR A O 1
ATOM 596 N N . ALA A 1 82 ? 18.897 -13.245 -8.139 1.00 50.22 82 ALA A N 1
ATOM 597 C CA . ALA A 1 82 ? 18.658 -13.674 -9.526 1.00 50.22 82 ALA A CA 1
ATOM 598 C C . ALA A 1 82 ? 17.977 -12.675 -10.500 1.00 50.22 82 ALA A C 1
ATOM 600 O O . ALA A 1 82 ? 16.770 -12.500 -10.500 1.00 50.22 82 ALA A O 1
ATOM 601 N N . ALA A 1 83 ? 18.774 -12.220 -11.475 1.00 48.19 83 ALA A N 1
ATOM 602 C CA . ALA A 1 83 ? 18.486 -11.242 -12.530 1.00 48.19 83 ALA A CA 1
ATOM 603 C C . ALA A 1 83 ? 18.852 -9.802 -12.148 1.00 48.19 83 ALA A C 1
ATOM 605 O O . ALA A 1 83 ? 18.817 -9.378 -11.004 1.00 48.19 83 ALA A O 1
ATOM 606 N N . HIS A 1 84 ? 19.365 -9.087 -13.140 1.00 51.41 84 HIS A N 1
ATOM 607 C CA . HIS A 1 84 ? 19.889 -7.732 -13.039 1.00 51.41 84 HIS A CA 1
ATOM 608 C C . HIS A 1 84 ? 18.707 -6.762 -12.911 1.00 51.41 84 HIS A C 1
ATOM 610 O O . HIS A 1 84 ? 18.337 -6.092 -13.873 1.00 51.41 84 HIS A O 1
ATOM 616 N N . GLU A 1 85 ? 18.042 -6.761 -11.762 1.00 61.72 85 GLU A N 1
ATOM 617 C CA . GLU A 1 85 ? 16.837 -5.971 -11.576 1.00 61.72 85 GLU A CA 1
ATOM 618 C C . GLU A 1 85 ? 17.196 -4.484 -11.453 1.00 61.72 85 GLU A C 1
ATOM 620 O O . GLU A 1 85 ? 17.766 -4.012 -10.471 1.00 61.72 85 GLU A O 1
ATOM 625 N N . THR A 1 86 ? 16.917 -3.721 -12.509 1.00 70.81 86 THR A N 1
ATOM 626 C CA . THR A 1 86 ? 17.321 -2.311 -12.618 1.00 70.81 86 THR A CA 1
ATOM 627 C C . THR A 1 86 ? 16.522 -1.371 -11.720 1.00 70.81 86 THR A C 1
ATOM 629 O O . THR A 1 86 ? 16.931 -0.220 -11.549 1.00 70.81 86 THR A O 1
ATOM 632 N N . TRP A 1 87 ? 15.422 -1.838 -11.118 1.00 81.88 87 TRP A N 1
ATOM 633 C CA . TRP A 1 87 ? 14.583 -1.033 -10.225 1.00 81.88 87 TRP A CA 1
ATOM 634 C C . TRP A 1 87 ? 15.340 -0.547 -8.984 1.00 81.88 87 TRP A C 1
ATOM 636 O O . TRP A 1 87 ? 15.051 0.537 -8.483 1.00 81.88 87 TRP A O 1
ATOM 646 N N . MET A 1 88 ? 16.353 -1.290 -8.526 1.00 80.62 88 MET A N 1
ATOM 647 C CA . MET A 1 88 ? 17.135 -0.990 -7.315 1.00 80.62 88 MET A CA 1
ATOM 648 C C . MET A 1 88 ? 17.915 0.331 -7.406 1.00 80.62 88 MET A C 1
ATOM 650 O O . MET A 1 88 ? 18.343 0.873 -6.392 1.00 80.62 88 MET A O 1
ATOM 654 N N . ASN A 1 89 ? 18.108 0.863 -8.617 1.00 85.44 89 ASN A N 1
ATOM 655 C CA . ASN A 1 89 ? 18.717 2.180 -8.821 1.00 85.44 89 ASN A CA 1
ATOM 656 C C . ASN A 1 89 ? 17.753 3.335 -8.508 1.00 85.44 89 ASN A C 1
ATOM 658 O O . ASN A 1 89 ? 18.189 4.473 -8.345 1.00 85.44 89 ASN A O 1
ATOM 662 N N . TRP A 1 90 ? 16.453 3.045 -8.458 1.00 86.94 90 TRP A N 1
ATOM 663 C CA . TRP A 1 90 ? 15.377 4.033 -8.404 1.00 86.94 90 TRP A CA 1
ATOM 664 C C . TRP A 1 90 ? 14.486 3.880 -7.169 1.00 86.94 90 TRP A C 1
ATOM 666 O O . TRP A 1 90 ? 13.876 4.860 -6.751 1.00 86.94 90 TRP A O 1
ATOM 676 N N . LEU A 1 91 ? 14.440 2.689 -6.566 1.00 87.12 91 LEU A N 1
ATOM 677 C CA . LEU A 1 91 ? 13.700 2.405 -5.336 1.00 87.12 91 LEU A CA 1
ATOM 678 C C . LEU A 1 91 ? 14.638 1.816 -4.281 1.00 87.12 91 LEU A C 1
ATOM 680 O O . LEU A 1 91 ? 15.445 0.937 -4.573 1.00 87.12 91 LEU A O 1
ATOM 684 N N . GLU A 1 92 ? 14.490 2.258 -3.031 1.00 88.00 92 GLU A N 1
ATOM 685 C CA . GLU A 1 92 ? 15.226 1.703 -1.884 1.00 88.00 92 GLU A CA 1
ATOM 686 C C . GLU A 1 92 ? 14.674 0.332 -1.460 1.00 88.00 92 GLU A C 1
ATOM 688 O O . GLU A 1 92 ? 15.400 -0.525 -0.949 1.00 88.00 92 GLU A O 1
ATOM 693 N N . ARG A 1 93 ? 13.374 0.120 -1.669 1.00 87.38 93 ARG A N 1
ATOM 694 C CA . ARG A 1 93 ? 12.658 -1.094 -1.292 1.00 87.38 93 ARG A CA 1
ATOM 695 C C . ARG A 1 93 ? 11.459 -1.293 -2.208 1.00 87.38 93 ARG A C 1
ATOM 697 O O . ARG A 1 93 ? 10.759 -0.333 -2.514 1.00 87.38 93 ARG A O 1
ATOM 704 N N . TRP A 1 94 ? 11.193 -2.539 -2.574 1.00 88.62 94 TRP A N 1
ATOM 705 C CA . TRP A 1 94 ? 9.994 -2.892 -3.312 1.00 88.62 94 TRP A CA 1
ATOM 706 C C . TRP A 1 94 ? 8.744 -2.762 -2.426 1.00 88.62 94 TRP A C 1
ATOM 708 O O . TRP A 1 94 ? 8.731 -3.297 -1.305 1.00 88.62 94 TRP A O 1
ATOM 718 N N . PRO A 1 95 ? 7.703 -2.042 -2.879 1.00 88.56 95 PRO A N 1
ATOM 719 C CA . PRO A 1 95 ? 6.473 -1.897 -2.120 1.00 88.56 95 PRO A CA 1
ATOM 720 C C . PRO A 1 95 ? 5.737 -3.235 -1.993 1.00 88.56 95 PRO A C 1
ATOM 722 O O . PRO A 1 95 ? 5.880 -4.141 -2.809 1.00 88.56 95 PRO A O 1
ATOM 725 N N . GLU A 1 96 ? 4.942 -3.345 -0.936 1.00 88.12 96 GLU A N 1
ATOM 726 C CA . GLU A 1 96 ? 4.053 -4.479 -0.706 1.00 88.12 96 GLU A CA 1
ATOM 727 C C . GLU A 1 96 ? 2.627 -4.025 -0.982 1.00 88.12 96 GLU A C 1
ATOM 729 O O . GLU A 1 96 ? 2.169 -3.028 -0.409 1.00 88.12 96 GLU A O 1
ATOM 734 N N . ASN A 1 97 ? 1.954 -4.751 -1.868 1.00 87.94 97 ASN A N 1
ATOM 735 C CA . ASN A 1 97 ? 0.593 -4.460 -2.276 1.00 87.94 97 ASN A CA 1
ATOM 736 C C . ASN A 1 97 ? -0.348 -4.609 -1.065 1.00 87.94 97 ASN A C 1
ATOM 738 O O . ASN A 1 97 ? -0.428 -5.687 -0.480 1.00 87.94 97 ASN A O 1
ATOM 742 N N . PRO A 1 98 ? -1.069 -3.552 -0.657 1.00 86.31 98 PRO A N 1
ATOM 743 C CA . PRO A 1 98 ? -1.992 -3.617 0.475 1.00 86.31 98 PRO A CA 1
ATOM 744 C C . PRO A 1 98 ? -3.298 -4.367 0.146 1.00 86.31 98 PRO A C 1
ATOM 746 O O . PRO A 1 98 ? -4.118 -4.580 1.046 1.00 86.31 98 PRO A O 1
ATOM 749 N N . LEU A 1 99 ? -3.510 -4.727 -1.125 1.00 82.38 99 LEU A N 1
ATOM 750 C CA . LEU A 1 99 ? -4.581 -5.597 -1.611 1.00 82.38 99 LEU A CA 1
ATOM 751 C C . LEU A 1 99 ? -4.134 -7.072 -1.583 1.00 82.38 99 LEU A C 1
ATOM 753 O O . LEU A 1 99 ? -3.040 -7.401 -1.127 1.00 82.38 99 LEU A O 1
ATOM 757 N N . GLU A 1 100 ? -5.005 -7.986 -2.013 1.00 68.50 100 GLU A N 1
ATOM 758 C CA . GLU A 1 100 ? -4.720 -9.424 -1.943 1.00 68.50 100 GLU A CA 1
ATOM 759 C C . GLU A 1 100 ? -3.429 -9.798 -2.709 1.00 68.50 100 GLU A C 1
ATOM 761 O O . GLU A 1 100 ? -3.133 -9.244 -3.765 1.00 68.50 100 GLU A O 1
ATOM 766 N N . ASN A 1 101 ? -2.664 -10.735 -2.134 1.00 68.31 101 ASN A N 1
ATOM 767 C CA . ASN A 1 101 ? -1.399 -11.323 -2.611 1.00 68.31 101 ASN A CA 1
ATOM 768 C C . ASN A 1 101 ? -0.110 -10.497 -2.461 1.00 68.31 101 ASN A C 1
ATOM 770 O O . ASN A 1 101 ? 0.961 -11.067 -2.639 1.00 68.31 101 ASN A O 1
ATOM 774 N N . GLY A 1 102 ? -0.146 -9.224 -2.050 1.00 75.81 102 GLY A N 1
ATOM 775 C CA . GLY A 1 102 ? 1.072 -8.497 -1.634 1.00 75.81 102 GLY A CA 1
ATOM 776 C C . GLY A 1 102 ? 2.065 -8.147 -2.755 1.00 75.81 102 GLY A C 1
ATOM 777 O O . GLY A 1 102 ? 2.985 -7.359 -2.537 1.00 75.81 102 GLY A O 1
ATOM 778 N N . GLU A 1 103 ? 1.860 -8.671 -3.961 1.00 83.00 103 GLU A N 1
ATOM 779 C CA . GLU A 1 103 ? 2.785 -8.577 -5.086 1.00 83.00 103 GLU A CA 1
ATOM 780 C C . GLU A 1 103 ? 2.417 -7.467 -6.080 1.00 83.00 103 GLU A C 1
ATOM 782 O O . GLU A 1 103 ? 1.244 -7.145 -6.301 1.00 83.00 103 GLU A O 1
ATOM 787 N N . PHE A 1 104 ? 3.454 -6.911 -6.709 1.00 85.38 104 PHE A N 1
ATOM 788 C CA . PHE A 1 104 ? 3.370 -6.023 -7.866 1.00 85.38 104 PHE A CA 1
ATOM 789 C C . PHE A 1 104 ? 4.268 -6.546 -8.975 1.00 85.38 104 PHE A C 1
ATOM 791 O O . PHE A 1 104 ? 5.374 -7.018 -8.710 1.00 85.38 104 PHE A O 1
ATOM 798 N N . VAL A 1 105 ? 3.810 -6.375 -10.208 1.00 85.88 105 VAL A N 1
ATOM 799 C CA . VAL A 1 105 ? 4.595 -6.595 -11.418 1.00 85.88 105 VAL A CA 1
ATOM 800 C C . VAL A 1 105 ? 4.593 -5.299 -12.214 1.00 85.88 105 VAL A C 1
ATOM 802 O O . VAL A 1 105 ? 3.541 -4.703 -12.441 1.00 85.88 105 VAL A O 1
ATOM 805 N N . 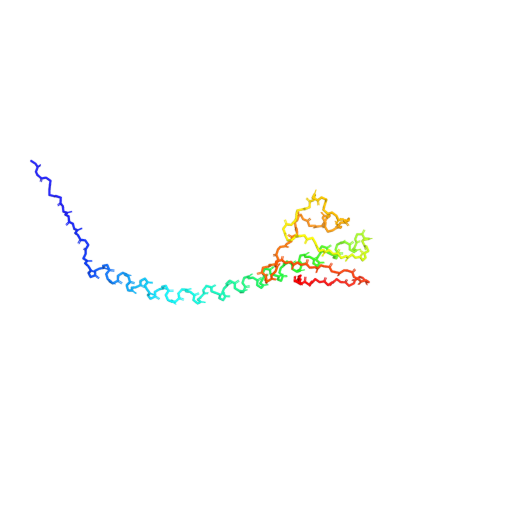VAL A 1 106 ? 5.775 -4.849 -12.619 1.00 86.06 106 VAL A N 1
ATOM 806 C CA . VAL A 1 106 ? 5.939 -3.708 -13.521 1.00 86.06 106 VAL A CA 1
ATOM 807 C C . VAL A 1 106 ? 6.475 -4.231 -14.841 1.00 86.06 106 VAL A C 1
ATOM 809 O O . VAL A 1 106 ? 7.550 -4.828 -14.878 1.00 86.06 106 VAL A O 1
ATOM 812 N N . GLU A 1 107 ? 5.737 -3.997 -15.914 1.00 87.12 107 GLU A N 1
ATOM 813 C CA . GLU A 1 107 ? 6.113 -4.352 -17.275 1.00 87.12 107 GLU A CA 1
ATOM 814 C C . GLU A 1 107 ? 6.353 -3.075 -18.079 1.00 87.12 107 GLU A C 1
ATOM 816 O O . GLU A 1 107 ? 5.548 -2.142 -18.075 1.00 87.12 107 GLU A O 1
ATOM 821 N N . ILE A 1 108 ? 7.516 -3.008 -18.719 1.00 86.81 108 ILE A N 1
ATOM 822 C CA . ILE A 1 108 ? 7.918 -1.906 -19.582 1.00 86.81 108 ILE A CA 1
ATOM 823 C C . ILE A 1 108 ? 8.143 -2.495 -20.971 1.00 86.81 108 ILE A C 1
ATOM 825 O O . ILE A 1 108 ? 9.118 -3.224 -21.163 1.00 86.81 108 ILE A O 1
ATOM 829 N N . GLU A 1 109 ? 7.262 -2.173 -21.916 1.00 86.00 109 GLU A N 1
ATOM 830 C CA . GLU A 1 109 ? 7.302 -2.663 -23.301 1.00 86.00 109 GLU A CA 1
ATOM 831 C C . GLU A 1 109 ? 7.098 -1.490 -24.268 1.00 86.00 109 GLU A C 1
ATOM 833 O O . GLU A 1 109 ? 6.142 -0.723 -24.130 1.00 86.00 109 GLU A O 1
ATOM 838 N N . ASP A 1 110 ? 8.017 -1.304 -25.223 1.00 82.06 110 ASP A N 1
ATOM 839 C CA . ASP A 1 110 ? 7.965 -0.240 -26.241 1.00 82.06 110 ASP A CA 1
ATOM 840 C C . ASP A 1 110 ? 7.763 1.184 -25.665 1.00 82.06 110 ASP A C 1
ATOM 842 O O . ASP A 1 110 ? 7.201 2.082 -26.301 1.00 82.06 110 ASP A O 1
ATOM 846 N N . GLY A 1 111 ? 8.238 1.417 -24.437 1.00 78.12 111 GLY A N 1
ATOM 847 C CA . GLY A 1 111 ? 8.084 2.687 -23.720 1.00 78.12 111 GLY A CA 1
ATOM 848 C C . GLY A 1 111 ? 6.714 2.909 -23.066 1.00 78.12 111 GLY A C 1
ATOM 849 O O . GLY A 1 111 ? 6.491 3.979 -22.494 1.00 78.12 111 GLY A O 1
ATOM 850 N N . ASN A 1 112 ? 5.815 1.926 -23.110 1.00 86.94 112 ASN A N 1
ATOM 851 C CA . ASN A 1 112 ? 4.630 1.877 -22.262 1.00 86.94 112 ASN A CA 1
ATOM 852 C C . ASN A 1 112 ? 4.989 1.264 -20.902 1.00 86.94 112 ASN A C 1
ATOM 854 O O . ASN A 1 112 ? 5.755 0.306 -20.839 1.00 86.94 112 ASN A O 1
ATOM 858 N N . ILE A 1 113 ? 4.441 1.821 -19.821 1.00 89.31 113 ILE A N 1
ATOM 859 C CA . ILE A 1 113 ? 4.646 1.329 -18.455 1.00 89.31 113 ILE A CA 1
ATOM 860 C C . ILE A 1 113 ? 3.312 0.795 -17.956 1.00 89.31 113 ILE A C 1
ATOM 862 O O . ILE A 1 113 ? 2.353 1.555 -17.807 1.00 89.31 113 ILE A O 1
ATOM 866 N N . GLU A 1 114 ? 3.268 -0.491 -17.647 1.00 88.06 114 GLU A N 1
ATOM 867 C CA . GLU A 1 114 ? 2.122 -1.131 -17.023 1.00 88.06 114 GLU A CA 1
ATOM 868 C C . GLU A 1 114 ? 2.508 -1.617 -15.625 1.00 88.06 114 GLU A C 1
ATOM 870 O O . GLU A 1 114 ? 3.504 -2.309 -15.433 1.00 88.06 114 GLU A O 1
ATOM 875 N N . VAL A 1 115 ? 1.733 -1.206 -14.622 1.00 87.62 115 VAL A N 1
ATOM 876 C CA . VAL A 1 115 ? 1.902 -1.647 -13.234 1.00 87.62 115 VAL A CA 1
ATOM 877 C C . VAL A 1 115 ? 0.672 -2.460 -12.870 1.00 87.62 115 VAL A C 1
ATOM 879 O O . VAL A 1 115 ? -0.438 -1.926 -12.832 1.00 87.62 115 VAL A O 1
ATOM 882 N N . MET A 1 116 ? 0.868 -3.746 -12.605 1.00 83.62 116 MET A N 1
ATOM 883 C CA . MET A 1 116 ? -0.199 -4.696 -12.316 1.00 83.62 116 MET A CA 1
ATOM 884 C C . MET A 1 116 ? -0.039 -5.258 -10.899 1.00 83.62 116 MET A C 1
ATOM 886 O O . MET A 1 116 ? 1.089 -5.474 -10.444 1.00 83.62 116 MET A O 1
ATOM 890 N N . PRO A 1 117 ? -1.141 -5.538 -10.185 1.00 81.56 117 PRO A N 1
ATOM 891 C CA . PRO A 1 117 ? -1.068 -6.400 -9.013 1.00 81.56 117 PRO A CA 1
ATOM 892 C C . PRO A 1 117 ? -0.592 -7.799 -9.446 1.00 81.56 117 PRO A C 1
ATOM 894 O O . PRO A 1 117 ? -1.034 -8.319 -10.474 1.00 81.56 117 PRO A O 1
ATOM 897 N N . GLY A 1 118 ? 0.332 -8.386 -8.683 1.00 74.19 118 GLY A N 1
ATOM 898 C CA . GLY A 1 118 ? 0.817 -9.751 -8.895 1.00 74.19 118 GLY A CA 1
ATOM 899 C C . GLY A 1 118 ? -0.289 -10.795 -8.706 1.00 74.19 118 GLY A C 1
ATOM 900 O O . GLY A 1 118 ? -1.358 -10.494 -8.169 1.00 74.19 118 GLY A O 1
ATOM 901 N N . ARG A 1 119 ? -0.057 -12.009 -9.215 1.00 61.00 119 ARG A N 1
ATOM 902 C CA . ARG A 1 119 ? -1.063 -13.079 -9.255 1.00 61.00 119 ARG A CA 1
ATOM 903 C C . ARG A 1 119 ? -1.116 -13.892 -7.976 1.00 61.00 119 ARG A C 1
ATOM 905 O O . ARG A 1 119 ? -0.043 -14.272 -7.479 1.00 61.00 119 ARG A O 1
#

Foldseek 3Di:
DDDDDDDDDDDPVVVVVVVVVVVVVVVVVVVVVVVVLVVVLVVVQVVLLVLVVVLVLVCVVVVHDWDKDWDDAFAAQPDPDDDPHPSSVRDRTRHFRSDPPRTWMWTADPNDIDIDRDD

pLDDT: mean 83.05, std 11.19, range [48.19, 96.0]

Radius of gyration: 26.77 Å; chains: 1; bounding box: 47×22×94 Å